Protein AF-A0A0B2VAT0-F1 (afdb_monomer)

Sequence (149 aa):
LAIFYLFIFQMTFFVALSLFHCRREVSNHHFVTLQKVSDKPKESACIEDCLRRRKFVSKLFTSNMTRVIVLFIYLFYICASLNSILRLQVGTDFKLFTPDDSYVSLEMHARQRLYPNYVGFCFAVVKTQNMQWGNTSKRRRLIALYNAL

pLDDT: mean 85.69, std 8.67, range [59.59, 97.5]

InterPro domains:
  IPR051697 Patched domain-containing protein [PTHR10796] (1-147)

Organism: Toxocara canis (NCBI:txid6265)

Radius of gyration: 34.92 Å; Cα contacts (8 Å, |Δi|>4): 30; chains: 1; bounding box: 55×46×101 Å

Foldseek 3Di:
DVVVVVVVCCVPVVVVVVVVVVVLVVQCADPPPRHRDPDDDPPPPVVVVVVVVVVVVVVQCPDPVNVVVVVVVVVVVVVVVVVVVVVDDPDDDVLVVDPPPDPVNVVVVVCCVPPVPDDDDDDDDDDCPPPDPPDPVVVVVVVVVVVVD

Solvent-accessible surface area (backbone atoms only — not comparable to full-atom values): 9152 Å² total; per-residue (Å²): 108,68,69,58,51,51,50,54,42,48,69,45,56,50,44,52,50,50,51,50,51,50,56,38,51,78,65,36,31,40,92,87,76,65,44,73,52,89,73,80,81,82,59,64,64,63,52,50,53,51,51,51,53,50,52,52,54,50,54,56,61,66,36,72,69,46,46,54,52,54,51,53,53,52,51,51,49,50,55,53,49,56,59,50,58,77,68,54,77,91,72,83,64,69,66,78,77,41,58,87,90,33,74,65,42,54,50,52,54,48,43,57,72,76,40,74,85,67,70,80,88,83,79,89,84,76,90,57,94,86,61,68,81,85,39,65,69,62,50,51,50,52,53,52,50,62,76,72,107

Secondary structure (DSSP, 8-state):
-HHHHHHHHIIIIIHHHHHHHHHHHHTTB-TTT-PBP-SPP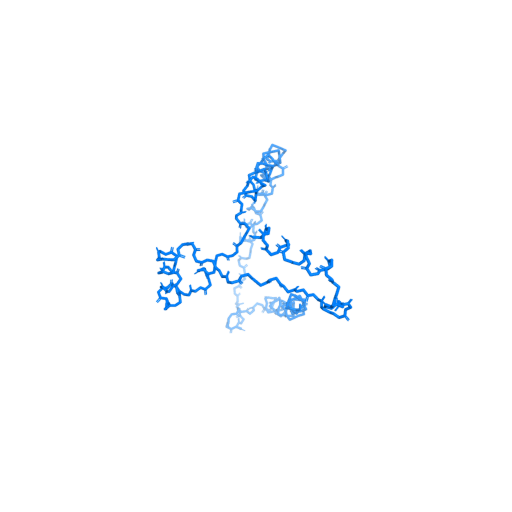-HHHHHHHHHHHHHHHHHHHHSHHHHHHHHHHHHHHHHHHHHHHTT---S--GGGGSPTT-HHHHHHHHHHHH-TT-PPPP------TT--TT-HHHHHHHHHHHHH-

Structure (mmCIF, N/CA/C/O backbone):
data_AF-A0A0B2VAT0-F1
#
_entry.id   AF-A0A0B2VAT0-F1
#
loop_
_atom_site.group_PDB
_atom_site.id
_atom_site.type_symbol
_atom_site.label_atom_id
_atom_site.label_alt_id
_atom_site.label_comp_id
_atom_site.label_asym_id
_atom_site.label_entity_id
_atom_site.label_seq_id
_atom_site.pdbx_PDB_ins_code
_atom_site.Cartn_x
_atom_site.Cartn_y
_atom_site.Cartn_z
_atom_site.occupancy
_atom_site.B_iso_or_equiv
_atom_site.auth_seq_id
_atom_site.auth_comp_id
_atom_site.auth_asym_id
_atom_site.auth_atom_id
_atom_site.pdbx_PDB_model_num
ATOM 1 N N . LEU A 1 1 ? 8.871 -14.393 2.980 1.00 91.69 1 LEU A N 1
ATOM 2 C CA . LEU A 1 1 ? 9.287 -15.623 2.267 1.00 91.69 1 LEU A CA 1
ATOM 3 C C . LEU A 1 1 ? 8.919 -15.590 0.776 1.00 91.69 1 LEU A C 1
ATOM 5 O O . LEU A 1 1 ? 9.819 -15.708 -0.040 1.00 91.69 1 LEU A O 1
ATOM 9 N N . ALA A 1 2 ? 7.657 -15.335 0.398 1.00 96.75 2 ALA A N 1
ATOM 10 C CA . ALA A 1 2 ? 7.246 -15.249 -1.016 1.00 96.75 2 ALA A CA 1
ATOM 11 C C . ALA A 1 2 ? 8.039 -14.215 -1.845 1.00 96.75 2 ALA A C 1
ATOM 13 O O . ALA A 1 2 ? 8.540 -14.546 -2.911 1.00 96.75 2 ALA A O 1
ATOM 14 N N . ILE A 1 3 ? 8.241 -12.998 -1.324 1.00 97.38 3 ILE A N 1
ATOM 15 C CA . ILE A 1 3 ? 9.029 -11.948 -2.005 1.00 97.38 3 ILE A CA 1
ATOM 16 C C . ILE A 1 3 ? 10.481 -12.395 -2.244 1.00 97.38 3 ILE A C 1
ATOM 18 O O . ILE A 1 3 ? 11.050 -12.134 -3.297 1.00 97.38 3 ILE A O 1
ATOM 22 N N . PHE A 1 4 ? 11.067 -13.118 -1.287 1.00 97.38 4 PHE A N 1
ATOM 23 C CA . PHE A 1 4 ? 12.427 -13.641 -1.404 1.00 97.38 4 PHE A CA 1
ATOM 24 C C . PHE A 1 4 ? 12.528 -14.725 -2.487 1.00 97.38 4 PHE A C 1
ATOM 26 O O . PHE A 1 4 ? 13.447 -14.696 -3.301 1.00 97.38 4 PHE A O 1
ATOM 33 N N . TYR A 1 5 ? 11.546 -15.629 -2.562 1.00 96.81 5 TYR A N 1
ATOM 34 C CA . TYR A 1 5 ? 11.473 -16.608 -3.649 1.00 96.81 5 TYR A CA 1
ATOM 35 C C . TYR A 1 5 ? 11.248 -15.955 -5.016 1.00 96.81 5 TYR A C 1
ATOM 37 O O . TYR A 1 5 ? 11.902 -16.353 -5.976 1.00 96.81 5 TYR A O 1
ATOM 45 N N . LEU A 1 6 ? 10.393 -14.929 -5.108 1.00 96.88 6 LEU A N 1
ATOM 46 C CA . LEU A 1 6 ? 10.201 -14.164 -6.344 1.00 96.88 6 LEU A CA 1
ATOM 47 C C . LEU A 1 6 ? 11.499 -13.494 -6.797 1.00 96.88 6 LEU A C 1
ATOM 49 O O . LEU A 1 6 ? 11.825 -13.545 -7.977 1.00 96.88 6 LEU A O 1
ATOM 53 N N . PHE A 1 7 ? 12.271 -12.933 -5.865 1.00 97.50 7 PHE A N 1
ATOM 54 C CA . PHE A 1 7 ? 13.569 -12.342 -6.171 1.00 97.50 7 PHE A CA 1
ATOM 55 C C . PHE A 1 7 ? 14.563 -13.380 -6.709 1.00 97.50 7 PHE A C 1
ATOM 57 O O . PHE A 1 7 ? 15.162 -13.166 -7.762 1.00 97.50 7 PHE A O 1
ATOM 64 N N . ILE A 1 8 ? 14.702 -14.530 -6.038 1.00 97.44 8 ILE A N 1
ATOM 65 C CA . ILE A 1 8 ? 15.588 -15.607 -6.507 1.00 97.44 8 ILE A CA 1
ATOM 66 C C . ILE A 1 8 ? 15.147 -16.102 -7.887 1.00 97.44 8 ILE A C 1
ATO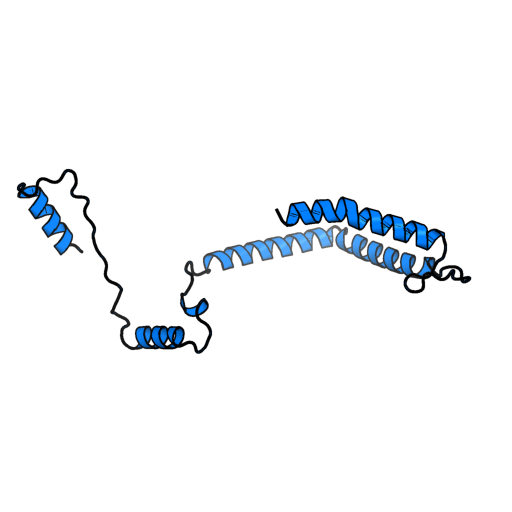M 68 O O . ILE A 1 8 ? 15.980 -16.241 -8.782 1.00 97.44 8 ILE A O 1
ATOM 72 N N . PHE A 1 9 ? 13.849 -16.329 -8.088 1.00 97.19 9 PHE A N 1
ATOM 73 C CA . PHE A 1 9 ? 13.294 -16.786 -9.361 1.00 97.19 9 PHE A CA 1
ATOM 74 C C . PHE A 1 9 ? 13.497 -15.759 -10.485 1.00 97.19 9 PHE A C 1
ATOM 76 O O . PHE A 1 9 ? 13.879 -16.122 -11.598 1.00 97.19 9 PHE A O 1
ATOM 83 N N . GLN A 1 10 ? 13.323 -14.468 -10.193 1.00 96.94 10 GLN A N 1
ATOM 84 C CA . GLN A 1 10 ? 13.566 -13.390 -11.147 1.00 96.94 10 GLN A CA 1
ATOM 85 C C . GLN A 1 10 ? 15.049 -13.293 -11.531 1.00 96.94 10 GLN A C 1
ATOM 87 O O . GLN A 1 10 ? 15.365 -13.159 -12.709 1.00 96.94 10 GLN A O 1
ATOM 92 N N . MET A 1 11 ? 15.969 -13.400 -10.571 1.00 95.75 11 MET A N 1
ATOM 93 C CA . MET A 1 11 ? 17.407 -13.281 -10.844 1.00 95.75 11 MET A CA 1
ATOM 94 C C . MET A 1 11 ? 18.007 -14.516 -11.525 1.00 95.75 11 MET A C 1
ATOM 96 O O . MET A 1 11 ? 19.023 -14.397 -12.203 1.00 95.75 11 MET A O 1
ATOM 100 N N . THR A 1 12 ? 17.402 -15.694 -11.359 1.00 97.00 12 THR A N 1
ATOM 101 C CA . THR A 1 12 ? 17.916 -16.952 -11.924 1.00 97.00 12 THR A CA 1
ATOM 102 C C . THR A 1 12 ? 17.136 -17.371 -13.167 1.00 97.00 12 THR A C 1
ATOM 104 O O . THR A 1 12 ? 17.629 -17.245 -14.286 1.00 97.00 12 THR A O 1
ATOM 107 N N . PHE A 1 13 ? 15.901 -17.838 -12.988 1.00 96.38 13 PHE A N 1
ATOM 108 C CA . PHE A 1 13 ? 15.079 -18.414 -14.047 1.00 96.38 13 PHE A CA 1
ATOM 109 C C . PHE A 1 13 ? 14.715 -17.390 -15.124 1.00 96.38 13 PHE A C 1
ATOM 111 O O . PHE A 1 13 ? 14.899 -17.653 -16.312 1.00 96.38 13 PHE A O 1
ATOM 118 N N . PHE A 1 14 ? 14.252 -16.199 -14.734 1.00 96.56 14 PHE A N 1
ATOM 119 C CA . PHE A 1 14 ? 13.851 -15.185 -15.712 1.00 96.56 14 PHE A CA 1
ATOM 120 C C . PHE A 1 14 ? 15.047 -14.612 -16.487 1.00 96.56 14 PHE A C 1
ATOM 122 O O . PHE A 1 14 ? 14.951 -14.388 -17.695 1.00 96.56 14 PHE A O 1
ATOM 129 N N . VAL A 1 15 ? 16.201 -14.442 -15.834 1.00 96.38 15 VAL A N 1
ATOM 130 C CA . VAL A 1 15 ? 17.448 -14.056 -16.516 1.00 96.38 15 VAL A CA 1
ATOM 131 C C . VAL A 1 15 ? 17.898 -15.147 -17.490 1.00 96.38 15 VAL A C 1
ATOM 133 O O . VAL A 1 15 ? 18.239 -14.833 -18.629 1.00 96.38 15 VAL A O 1
ATOM 136 N N . ALA A 1 16 ? 17.841 -16.422 -17.098 1.00 96.44 16 ALA A N 1
ATOM 137 C CA . ALA A 1 16 ? 18.183 -17.537 -17.980 1.00 96.44 16 ALA A CA 1
ATOM 138 C C . ALA A 1 16 ? 17.268 -17.601 -19.217 1.00 96.44 16 ALA A C 1
ATOM 140 O O . ALA A 1 16 ? 17.763 -17.733 -20.339 1.00 96.44 16 ALA A O 1
ATOM 141 N N . LEU A 1 17 ? 15.952 -17.434 -19.039 1.00 94.56 17 LEU A N 1
ATOM 142 C CA . LEU A 1 17 ? 15.008 -17.330 -20.155 1.00 94.56 17 LEU A CA 1
ATOM 143 C C . LEU A 1 17 ? 15.308 -16.117 -21.038 1.00 94.56 17 LEU A C 1
ATOM 145 O O . LEU A 1 17 ? 15.331 -16.247 -22.258 1.00 94.56 17 LEU A O 1
ATOM 149 N N . SER A 1 18 ? 15.594 -14.956 -20.448 1.00 92.44 18 SER A N 1
ATOM 150 C CA . SER A 1 18 ? 15.942 -13.744 -21.199 1.00 92.44 18 SER A CA 1
ATOM 151 C C . SER A 1 18 ? 17.197 -13.954 -22.052 1.00 92.44 18 SER A C 1
ATOM 153 O O . SER A 1 18 ? 17.193 -13.626 -23.235 1.00 92.44 18 SER A O 1
ATOM 155 N N . LEU A 1 19 ? 18.241 -14.592 -21.506 1.00 93.69 19 LEU A N 1
ATOM 156 C CA . LEU A 1 19 ? 19.444 -14.965 -22.259 1.00 93.69 19 LEU A CA 1
ATOM 157 C C . LEU A 1 19 ? 19.136 -15.954 -23.388 1.00 93.69 19 LEU A C 1
ATOM 159 O O . LEU A 1 19 ? 19.681 -15.830 -24.486 1.00 93.69 19 LEU A O 1
ATOM 163 N N . PHE A 1 20 ? 18.252 -16.922 -23.146 1.00 90.00 20 PHE A N 1
ATOM 164 C CA . PHE A 1 20 ? 17.795 -17.846 -24.179 1.00 90.00 20 PHE A CA 1
ATOM 165 C C . PHE A 1 20 ? 17.047 -17.114 -25.304 1.00 90.00 20 PHE A C 1
ATOM 167 O O . PHE A 1 20 ? 17.322 -17.350 -26.483 1.00 90.00 20 PHE A O 1
ATOM 174 N N . HIS A 1 21 ? 16.170 -16.166 -24.964 1.00 88.56 21 HIS A N 1
ATOM 175 C CA . HIS A 1 21 ? 15.495 -15.317 -25.943 1.00 88.56 21 HIS A CA 1
ATOM 176 C C . HIS A 1 21 ? 16.483 -14.448 -26.730 1.00 88.56 21 HIS A C 1
ATOM 178 O O . HIS A 1 21 ? 16.344 -14.398 -27.950 1.00 88.56 21 HIS A O 1
ATOM 184 N N . CYS A 1 22 ? 17.508 -13.8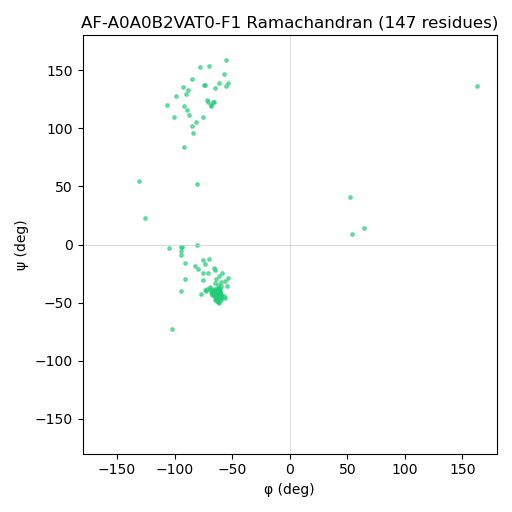70 -26.090 1.00 87.44 22 CYS A N 1
ATOM 185 C CA . CYS A 1 22 ? 18.571 -13.135 -26.784 1.00 87.44 22 CYS A CA 1
ATOM 186 C C . CYS A 1 22 ? 19.325 -14.032 -27.776 1.00 87.44 22 CYS A C 1
ATOM 188 O O . CYS A 1 22 ? 19.534 -13.657 -28.926 1.00 87.44 22 CYS A O 1
ATOM 190 N N . ARG A 1 23 ? 19.705 -15.256 -27.378 1.00 89.44 23 ARG A N 1
ATOM 191 C CA . ARG A 1 23 ? 20.373 -16.209 -28.287 1.00 89.44 23 ARG A CA 1
ATOM 192 C C . ARG A 1 23 ? 19.493 -16.578 -29.482 1.00 89.44 23 ARG A C 1
ATOM 194 O O . ARG A 1 23 ? 19.993 -16.703 -30.603 1.00 89.44 23 ARG A O 1
ATOM 201 N N . ARG A 1 24 ? 18.189 -16.748 -29.253 1.00 88.25 24 ARG A N 1
ATOM 202 C CA . ARG A 1 24 ? 17.198 -17.024 -30.302 1.00 88.25 24 ARG A CA 1
ATOM 203 C C . ARG A 1 24 ? 17.038 -15.837 -31.256 1.00 88.25 24 ARG A C 1
ATOM 205 O O . ARG A 1 24 ? 16.976 -16.054 -32.464 1.00 88.25 24 ARG A O 1
ATOM 212 N N . GLU A 1 25 ? 16.999 -14.619 -30.724 1.00 85.62 25 GLU A N 1
ATOM 213 C CA . GLU A 1 25 ? 16.901 -13.372 -31.489 1.00 85.62 25 GLU A CA 1
ATOM 214 C C . GLU A 1 25 ? 18.129 -13.154 -32.377 1.00 85.62 25 GLU A C 1
ATOM 216 O O . GLU A 1 25 ? 17.979 -12.969 -33.581 1.00 85.62 25 GLU A O 1
ATOM 221 N N . VAL A 1 26 ? 19.341 -13.332 -31.836 1.00 85.25 26 VAL A N 1
ATOM 222 C CA . VAL A 1 26 ? 20.596 -13.278 -32.613 1.00 85.25 26 VAL A CA 1
ATOM 223 C C . VAL A 1 26 ? 20.625 -14.329 -33.729 1.00 85.25 26 VAL A C 1
ATOM 225 O O . VAL A 1 26 ? 21.178 -14.097 -34.801 1.00 85.25 26 VAL A O 1
ATOM 228 N N . SER A 1 27 ? 19.998 -15.486 -33.507 1.00 84.00 27 SER A N 1
ATOM 229 C CA . SER A 1 27 ? 19.900 -16.555 -34.510 1.00 84.00 27 SER A CA 1
ATOM 230 C C . SER A 1 27 ? 18.788 -16.326 -35.554 1.00 84.00 27 SER A C 1
ATOM 232 O O . SER A 1 27 ? 18.622 -17.153 -36.451 1.00 84.00 27 SER A O 1
ATOM 234 N N . ASN A 1 28 ? 18.036 -15.224 -35.441 1.00 80.88 28 ASN A N 1
ATOM 235 C CA . ASN A 1 28 ? 16.902 -14.823 -36.278 1.00 80.88 28 ASN A CA 1
ATOM 236 C C . ASN A 1 28 ? 15.813 -15.905 -36.428 1.00 80.88 28 ASN A C 1
ATOM 238 O O . ASN A 1 28 ? 15.276 -16.139 -37.513 1.00 80.88 28 ASN A O 1
ATOM 242 N N . HIS A 1 29 ? 15.502 -16.602 -35.331 1.00 83.00 29 HIS A N 1
ATOM 243 C CA . HIS A 1 29 ? 14.368 -17.528 -35.279 1.00 83.00 29 HIS A CA 1
ATOM 244 C C . HIS A 1 29 ? 13.120 -16.818 -34.754 1.00 83.00 29 HIS A C 1
ATOM 246 O O . HIS A 1 29 ? 13.172 -16.117 -33.740 1.00 83.00 29 HIS A O 1
ATOM 252 N N . HIS A 1 30 ? 11.979 -17.048 -35.398 1.00 80.69 30 HIS A N 1
ATOM 253 C CA . HIS A 1 30 ? 10.688 -16.509 -34.985 1.00 80.69 30 HIS A CA 1
ATOM 254 C C . HIS A 1 30 ? 10.336 -16.908 -33.538 1.00 80.69 30 HIS A C 1
ATOM 256 O O . HIS A 1 30 ? 10.687 -17.996 -33.080 1.00 80.69 30 HIS A O 1
ATOM 262 N N . PHE A 1 31 ? 9.639 -16.030 -32.805 1.00 76.69 31 PHE A N 1
ATOM 263 C CA . PHE A 1 31 ? 9.360 -16.212 -31.370 1.00 76.69 31 PHE A CA 1
ATOM 264 C C . PHE A 1 31 ? 8.475 -17.421 -31.065 1.00 76.69 31 PHE A C 1
ATOM 266 O O . PHE A 1 31 ? 8.788 -18.172 -30.147 1.00 76.69 31 PHE A O 1
ATOM 273 N N . VAL A 1 32 ? 7.412 -17.629 -31.845 1.00 77.19 32 VAL A N 1
ATOM 274 C CA . VAL A 1 32 ? 6.441 -18.710 -31.597 1.00 77.19 32 VAL A CA 1
ATOM 275 C C . VAL A 1 32 ? 6.764 -19.968 -32.400 1.00 77.19 32 VAL A C 1
ATOM 277 O O . VAL A 1 32 ? 6.633 -21.075 -31.895 1.00 77.19 32 VAL A O 1
ATOM 280 N N . THR A 1 33 ? 7.191 -19.813 -33.656 1.00 79.06 33 THR A N 1
ATOM 281 C CA . THR A 1 33 ? 7.322 -20.943 -34.595 1.00 79.06 33 THR A CA 1
ATOM 282 C C . THR A 1 33 ? 8.727 -21.533 -34.645 1.00 79.06 33 THR A C 1
ATOM 284 O O . THR A 1 33 ? 8.926 -22.528 -35.331 1.00 79.06 33 THR A O 1
ATOM 287 N N . LEU A 1 34 ? 9.705 -20.928 -33.951 1.00 71.69 34 LEU A N 1
ATOM 288 C CA . LEU A 1 34 ? 11.118 -21.347 -33.913 1.00 71.69 34 LEU A CA 1
ATOM 289 C C . LEU A 1 34 ? 11.784 -21.493 -35.295 1.00 71.69 34 LEU A C 1
ATOM 291 O O . LEU A 1 34 ? 12.916 -21.953 -35.397 1.00 71.69 34 LEU A O 1
ATOM 295 N N . GLN A 1 35 ? 11.109 -21.066 -36.359 1.00 81.31 35 GLN A N 1
ATOM 296 C CA . GLN A 1 35 ? 11.582 -21.151 -37.728 1.00 81.31 35 GLN A CA 1
ATOM 297 C C . GLN A 1 35 ? 12.467 -19.949 -38.037 1.00 81.31 35 GLN A C 1
ATOM 299 O O . GLN A 1 35 ? 12.200 -18.834 -37.581 1.00 81.31 35 GLN A O 1
ATOM 304 N N . LYS A 1 36 ? 13.534 -20.170 -38.806 1.00 80.69 36 LYS A N 1
ATOM 305 C CA . LYS A 1 36 ? 14.445 -19.098 -39.201 1.00 80.69 36 LYS A CA 1
ATOM 306 C C . LYS A 1 36 ? 13.723 -18.148 -40.153 1.00 80.69 36 LYS A C 1
ATOM 308 O O . LYS A 1 36 ? 13.249 -18.570 -41.206 1.00 80.69 36 LYS A O 1
ATOM 313 N N . VAL A 1 37 ? 13.626 -16.883 -39.764 1.00 76.50 37 VAL A N 1
ATOM 314 C CA . VAL A 1 37 ? 12.997 -15.833 -40.565 1.00 76.50 37 VAL A CA 1
ATOM 315 C C . VAL A 1 37 ? 14.074 -15.207 -41.443 1.00 76.50 37 VAL A C 1
ATOM 317 O O . VAL A 1 37 ? 15.160 -14.877 -40.970 1.00 76.50 37 VAL A O 1
ATOM 320 N N . SER A 1 38 ? 13.799 -15.096 -42.744 1.00 66.44 38 SER A N 1
ATOM 321 C CA . SER A 1 38 ? 14.739 -14.507 -43.708 1.00 66.44 38 SER A CA 1
ATOM 322 C C . SER A 1 38 ? 14.689 -12.974 -43.724 1.00 66.44 38 SER A C 1
ATOM 324 O O . SER A 1 38 ? 15.629 -12.339 -44.204 1.00 66.44 38 SER A O 1
ATOM 326 N N . ASP A 1 39 ? 13.617 -12.378 -43.203 1.00 71.19 39 ASP A N 1
ATOM 327 C CA . ASP A 1 39 ? 13.445 -10.930 -43.156 1.00 71.19 39 ASP A CA 1
ATOM 328 C C . ASP A 1 39 ? 14.347 -10.297 -42.091 1.00 71.19 39 ASP A C 1
ATOM 330 O O . ASP A 1 39 ? 14.486 -10.795 -40.970 1.00 71.19 39 ASP A O 1
ATOM 334 N N . LYS A 1 40 ? 14.974 -9.171 -42.449 1.00 64.69 40 LYS A N 1
ATOM 335 C CA . LYS A 1 40 ? 15.746 -8.358 -41.503 1.00 64.69 40 LYS A CA 1
ATOM 336 C C . LYS A 1 40 ? 14.779 -7.591 -40.587 1.00 64.69 40 LYS A C 1
ATOM 338 O O . LYS A 1 40 ? 13.793 -7.040 -41.086 1.00 64.69 40 LYS A O 1
ATOM 343 N N . PRO A 1 41 ? 15.043 -7.520 -39.273 1.00 62.53 41 PRO A N 1
ATOM 344 C CA . PRO A 1 41 ? 14.123 -6.908 -38.322 1.00 62.53 41 PRO A CA 1
ATOM 345 C C . PRO A 1 41 ? 13.959 -5.399 -38.576 1.00 62.53 41 PRO A C 1
ATOM 347 O O . PRO A 1 41 ? 14.932 -4.666 -38.746 1.00 62.53 41 PRO A O 1
ATOM 350 N N . LYS A 1 42 ? 12.708 -4.914 -38.563 1.00 63.09 42 LYS A N 1
ATOM 351 C CA . LYS A 1 42 ? 12.347 -3.479 -38.577 1.00 63.09 42 LYS A CA 1
ATOM 352 C C . LYS A 1 42 ? 12.464 -2.876 -37.167 1.00 63.09 42 LYS A C 1
ATOM 354 O O . LYS A 1 42 ? 11.514 -2.312 -36.634 1.00 63.09 42 LYS A O 1
ATOM 359 N N . GLU A 1 43 ? 13.614 -3.067 -36.533 1.00 61.19 43 GLU A N 1
ATOM 360 C CA . GLU A 1 43 ? 13.823 -2.822 -35.099 1.00 61.19 43 GLU A CA 1
ATOM 361 C C . GLU A 1 43 ? 13.936 -1.327 -34.746 1.00 61.19 43 GLU A C 1
ATOM 363 O O . GLU A 1 43 ? 13.525 -0.885 -33.674 1.00 61.19 43 GLU A O 1
ATOM 368 N N . SER A 1 44 ? 14.443 -0.514 -35.675 1.00 59.59 44 SER A N 1
ATOM 369 C CA . SER A 1 44 ? 14.818 0.879 -35.409 1.00 59.59 44 SER A CA 1
ATOM 370 C C . SER A 1 44 ? 13.632 1.813 -35.155 1.00 59.59 44 SER A C 1
ATOM 372 O O . SER A 1 44 ? 13.712 2.659 -34.268 1.00 59.59 44 SER A O 1
ATOM 374 N N . ALA A 1 45 ? 12.513 1.642 -35.866 1.00 64.56 45 ALA A N 1
ATOM 375 C CA . ALA A 1 45 ? 11.382 2.571 -35.776 1.00 64.56 45 ALA A CA 1
ATOM 376 C C . ALA A 1 45 ? 10.688 2.535 -34.399 1.00 64.56 45 ALA A C 1
ATOM 378 O O . ALA A 1 45 ? 10.402 3.575 -33.809 1.00 64.56 45 ALA A O 1
ATOM 379 N N . CYS A 1 46 ? 10.466 1.340 -33.843 1.00 70.38 46 CYS A N 1
ATOM 380 C CA . CYS A 1 46 ? 9.758 1.191 -32.568 1.00 70.38 46 CYS A CA 1
ATOM 381 C C . CYS A 1 46 ? 10.605 1.657 -31.370 1.00 70.38 46 CYS A C 1
ATOM 383 O O . CYS A 1 46 ? 10.097 2.294 -30.440 1.00 70.38 46 CYS A O 1
ATOM 385 N N . ILE A 1 47 ? 11.913 1.381 -31.405 1.00 76.88 47 ILE A N 1
ATOM 386 C CA . ILE A 1 47 ? 12.850 1.809 -30.361 1.00 76.88 47 ILE A CA 1
ATOM 387 C C . ILE A 1 47 ? 12.985 3.335 -30.363 1.00 76.88 47 ILE A C 1
ATOM 389 O O . ILE A 1 47 ? 12.997 3.958 -29.297 1.00 76.88 47 ILE A O 1
ATOM 393 N N . GLU A 1 48 ? 13.040 3.955 -31.543 1.00 78.25 48 GLU A N 1
ATOM 394 C CA . GLU A 1 48 ? 13.173 5.404 -31.668 1.00 78.25 48 GLU A CA 1
ATOM 395 C C . GLU A 1 48 ? 11.936 6.150 -31.141 1.00 78.25 48 GLU A C 1
ATOM 397 O O . GLU A 1 48 ? 12.077 7.120 -30.388 1.00 78.25 48 GLU A O 1
ATOM 402 N N . ASP A 1 49 ? 10.731 5.647 -31.423 1.00 81.56 49 ASP A N 1
ATOM 403 C CA . ASP A 1 49 ? 9.480 6.196 -30.885 1.00 81.56 49 ASP A CA 1
ATOM 404 C C . ASP A 1 49 ? 9.395 6.071 -29.357 1.00 81.56 49 ASP A C 1
ATOM 406 O O . ASP A 1 49 ? 9.018 7.024 -28.657 1.00 81.56 49 ASP A O 1
ATOM 410 N N . CYS A 1 50 ? 9.812 4.928 -28.806 1.00 80.06 50 CYS A N 1
ATOM 411 C CA . CYS A 1 50 ? 9.884 4.722 -27.359 1.00 80.06 50 CYS A CA 1
ATOM 412 C C . CYS A 1 50 ? 10.888 5.676 -26.692 1.00 80.06 50 CYS A C 1
ATOM 414 O O . CYS A 1 50 ? 10.581 6.304 -25.671 1.00 80.06 50 CYS A O 1
ATOM 416 N N . LEU A 1 51 ? 12.078 5.840 -27.279 1.00 84.62 51 LEU A N 1
ATOM 417 C CA . LEU A 1 51 ? 13.107 6.754 -26.777 1.00 84.62 51 LEU A CA 1
ATOM 418 C C . LEU A 1 51 ? 12.657 8.215 -26.848 1.00 84.62 51 LEU A C 1
ATOM 420 O O . LEU A 1 51 ? 12.895 8.978 -25.905 1.00 84.62 51 LEU A O 1
ATOM 424 N N . ARG A 1 52 ? 11.981 8.611 -27.931 1.00 85.94 52 ARG A N 1
ATOM 425 C CA . ARG A 1 52 ? 11.447 9.965 -28.115 1.00 85.94 52 ARG A CA 1
ATOM 426 C C . ARG A 1 52 ? 10.397 10.294 -27.058 1.00 85.94 52 ARG A C 1
ATOM 428 O O . ARG A 1 52 ? 10.503 11.333 -26.401 1.00 85.94 52 ARG A O 1
ATOM 435 N N . ARG A 1 53 ? 9.447 9.384 -26.819 1.00 85.50 53 ARG A N 1
ATOM 436 C CA . ARG A 1 53 ? 8.433 9.534 -25.764 1.00 85.50 53 ARG A CA 1
ATOM 437 C C . ARG A 1 53 ? 9.077 9.657 -24.383 1.00 85.50 53 ARG A C 1
ATOM 439 O O . ARG A 1 53 ? 8.727 10.556 -23.620 1.00 85.50 53 ARG A O 1
ATOM 446 N N . ARG A 1 54 ? 10.066 8.810 -24.078 1.00 89.06 54 ARG A N 1
ATOM 447 C CA . ARG A 1 54 ? 10.788 8.841 -22.797 1.00 89.06 54 ARG A CA 1
ATOM 448 C C . ARG A 1 54 ? 11.514 10.167 -22.572 1.00 89.06 54 ARG A C 1
ATOM 450 O O . ARG A 1 54 ? 11.408 10.744 -21.492 1.00 89.06 54 ARG A O 1
ATOM 457 N N . LYS A 1 55 ? 12.222 10.672 -23.587 1.00 89.50 55 LYS A N 1
ATOM 458 C CA . LYS A 1 55 ? 12.926 11.964 -23.523 1.00 89.50 55 LYS A CA 1
ATOM 459 C C . LYS A 1 55 ? 11.960 13.124 -23.293 1.00 89.50 55 LYS A C 1
ATOM 461 O O . LYS A 1 55 ? 12.253 13.994 -22.476 1.00 89.50 55 LYS A O 1
ATOM 466 N N . PHE A 1 56 ? 10.808 13.118 -23.964 1.00 87.56 56 PHE A N 1
ATOM 467 C CA . PHE A 1 56 ? 9.780 14.139 -23.774 1.00 87.56 56 PHE A CA 1
ATOM 468 C C . PHE A 1 56 ? 9.251 14.156 -22.332 1.00 87.56 56 PHE A C 1
ATOM 470 O O . PHE A 1 56 ? 9.285 15.198 -21.677 1.00 87.56 56 PHE A O 1
ATOM 477 N N . VAL A 1 57 ? 8.860 12.991 -21.803 1.00 86.06 57 VAL A N 1
ATOM 478 C CA . VAL A 1 57 ? 8.377 12.855 -20.417 1.00 86.06 57 VAL A CA 1
ATOM 479 C C . VAL A 1 57 ? 9.452 13.268 -19.410 1.00 86.06 57 VAL A C 1
ATOM 481 O O . VAL A 1 57 ? 9.172 14.015 -18.473 1.00 86.06 57 VAL A O 1
ATOM 484 N N . SER A 1 58 ? 10.702 12.853 -19.627 1.00 86.56 58 SER A N 1
ATOM 485 C CA . SER A 1 58 ? 11.821 13.234 -18.761 1.00 86.56 58 SER A CA 1
ATOM 486 C C . SER A 1 58 ? 12.041 14.746 -18.748 1.00 86.56 58 SER A C 1
ATOM 488 O O . SER A 1 58 ? 12.273 15.323 -17.686 1.00 86.56 58 SER A O 1
ATOM 490 N N . LYS A 1 59 ? 11.964 15.405 -19.910 1.00 88.69 59 LYS A N 1
ATOM 491 C CA . LYS A 1 59 ? 12.154 16.856 -20.021 1.00 88.69 59 LYS A CA 1
ATOM 492 C C . LYS A 1 59 ? 11.044 17.623 -19.301 1.00 88.69 59 LYS A C 1
ATOM 494 O O . LYS A 1 59 ? 11.336 18.606 -18.625 1.00 88.69 59 LYS A O 1
ATOM 499 N N . LEU A 1 60 ? 9.807 17.134 -19.389 1.00 83.31 60 LEU A N 1
ATOM 500 C CA . LEU A 1 60 ? 8.654 17.705 -18.697 1.00 83.31 60 LEU A CA 1
ATOM 501 C C . LEU A 1 60 ? 8.820 17.651 -17.169 1.00 83.31 60 LEU A C 1
ATOM 503 O O . LEU A 1 60 ? 8.704 18.676 -16.507 1.00 83.31 60 LEU A O 1
ATOM 507 N N . PHE A 1 61 ? 9.180 16.490 -16.612 1.00 83.19 61 PHE A N 1
ATOM 508 C CA . PHE A 1 61 ? 9.369 16.329 -15.162 1.00 83.19 61 PHE A CA 1
ATOM 509 C C . PHE A 1 61 ? 10.619 17.032 -14.609 1.00 83.19 61 PHE A C 1
ATOM 511 O O . PHE A 1 61 ? 10.671 17.372 -13.429 1.00 83.19 61 PHE A O 1
ATOM 518 N N . THR A 1 62 ? 11.635 17.264 -15.442 1.00 85.44 62 THR A N 1
ATOM 519 C CA . THR A 1 62 ? 12.905 17.859 -14.994 1.00 85.44 62 THR A CA 1
ATOM 520 C C . THR A 1 62 ? 12.824 19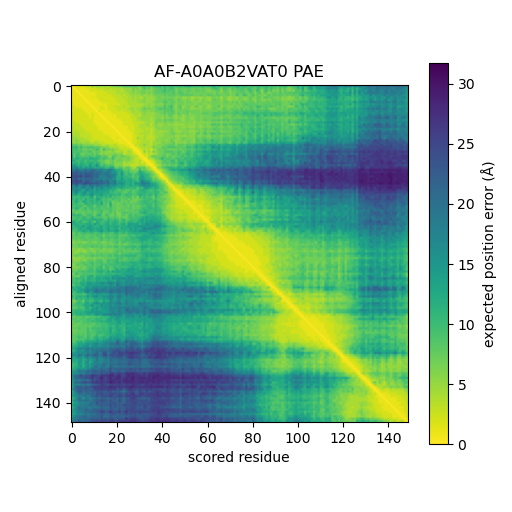.377 -14.837 1.00 85.44 62 THR A C 1
ATOM 522 O O . THR A 1 62 ? 13.636 19.936 -14.101 1.00 85.44 62 THR A O 1
ATOM 525 N N . SER A 1 63 ? 11.866 20.047 -15.486 1.00 89.12 63 SER A N 1
ATOM 526 C CA . SER A 1 63 ? 11.765 21.508 -15.446 1.00 89.12 63 SER A CA 1
ATOM 527 C C . SER A 1 63 ? 11.543 22.034 -14.017 1.00 89.12 63 SER A C 1
ATOM 529 O O . SER A 1 63 ? 10.783 21.456 -13.236 1.00 89.12 63 SER A O 1
ATOM 531 N N . ASN A 1 64 ? 12.205 23.141 -13.657 1.00 86.94 64 ASN A N 1
ATOM 532 C CA . ASN A 1 64 ? 12.166 23.677 -12.289 1.00 86.94 64 ASN A CA 1
ATOM 533 C C . ASN A 1 64 ? 10.740 24.036 -11.835 1.00 86.94 64 ASN A C 1
ATOM 535 O O . ASN A 1 64 ? 10.387 23.792 -10.685 1.00 86.94 64 ASN A O 1
ATOM 539 N N . MET A 1 65 ? 9.901 24.538 -12.747 1.00 87.25 65 MET A N 1
ATOM 540 C CA . MET A 1 65 ? 8.501 24.869 -12.454 1.00 87.25 65 MET A CA 1
ATOM 541 C C . MET A 1 65 ? 7.673 23.620 -12.139 1.00 87.25 65 MET A C 1
ATOM 543 O O . MET A 1 65 ? 6.922 23.602 -11.166 1.00 87.25 65 MET A O 1
ATOM 547 N N . THR A 1 66 ? 7.863 22.536 -12.898 1.00 89.69 66 THR A N 1
ATOM 548 C CA . THR A 1 66 ? 7.181 21.261 -12.639 1.00 89.69 66 THR A CA 1
ATOM 549 C C . THR A 1 66 ? 7.588 20.666 -11.293 1.00 89.69 66 THR A C 1
ATOM 551 O O . THR A 1 66 ? 6.726 20.162 -10.580 1.00 89.69 66 THR A O 1
ATOM 554 N N . ARG A 1 67 ? 8.861 20.776 -10.888 1.00 89.50 67 ARG A N 1
ATOM 555 C CA . ARG A 1 67 ? 9.319 20.301 -9.566 1.00 89.50 67 ARG A CA 1
ATOM 556 C C . ARG A 1 67 ? 8.590 20.994 -8.417 1.00 89.50 67 ARG A C 1
ATOM 558 O O . ARG A 1 67 ? 8.151 20.326 -7.485 1.00 89.50 67 ARG A O 1
ATOM 565 N N . VAL A 1 68 ? 8.439 22.315 -8.503 1.00 94.00 68 VAL A N 1
ATOM 566 C CA . VAL A 1 68 ? 7.738 23.109 -7.485 1.00 94.00 68 VAL A CA 1
ATOM 567 C C . VAL A 1 68 ? 6.256 22.728 -7.428 1.00 94.00 68 VAL A C 1
ATOM 569 O O . VAL A 1 68 ? 5.737 22.466 -6.347 1.00 94.00 68 VAL A O 1
ATOM 572 N N . ILE A 1 69 ? 5.591 22.603 -8.581 1.00 94.25 69 ILE A N 1
ATOM 573 C CA . ILE A 1 69 ? 4.179 22.189 -8.662 1.00 94.25 69 ILE A CA 1
ATOM 574 C C . ILE A 1 69 ? 3.969 20.801 -8.045 1.00 94.25 69 ILE A C 1
ATOM 576 O O . ILE A 1 69 ? 3.070 20.611 -7.230 1.00 94.25 69 ILE A O 1
ATOM 580 N N . VAL A 1 70 ? 4.814 19.834 -8.405 1.00 94.38 70 VAL A N 1
ATOM 581 C CA . VAL A 1 70 ? 4.729 18.462 -7.888 1.00 94.38 70 VAL A CA 1
ATOM 582 C C . VAL A 1 70 ? 4.899 18.442 -6.367 1.00 94.38 70 VAL A C 1
ATOM 584 O O . VAL A 1 70 ? 4.141 17.760 -5.681 1.00 94.38 70 VAL A O 1
ATOM 587 N N . LEU A 1 71 ? 5.830 19.232 -5.826 1.00 94.44 71 LEU A N 1
ATOM 588 C CA . LEU A 1 71 ? 6.030 19.354 -4.382 1.00 94.44 71 LEU A CA 1
ATOM 589 C C . LEU A 1 71 ? 4.771 19.876 -3.678 1.00 94.44 71 LEU A C 1
ATOM 591 O O . LEU A 1 71 ? 4.354 19.297 -2.675 1.00 94.44 71 LEU A O 1
ATOM 595 N N . PHE A 1 72 ? 4.129 20.915 -4.216 1.00 96.81 72 PHE A N 1
ATOM 596 C CA . PHE A 1 72 ? 2.879 21.431 -3.653 1.00 96.81 72 PHE A CA 1
ATOM 597 C C . PHE A 1 72 ? 1.747 20.397 -3.683 1.00 96.81 72 PHE A C 1
ATOM 599 O O . PHE A 1 72 ? 1.028 20.265 -2.694 1.00 96.81 72 PHE A O 1
ATOM 606 N N . ILE A 1 73 ? 1.618 19.625 -4.768 1.00 97.12 73 ILE A N 1
ATOM 607 C CA . ILE A 1 73 ? 0.619 18.549 -4.873 1.00 97.12 73 ILE A CA 1
ATOM 608 C C . ILE A 1 73 ? 0.865 17.475 -3.805 1.00 97.12 73 ILE A C 1
ATOM 610 O O . ILE A 1 73 ? -0.078 17.052 -3.137 1.00 97.12 73 ILE A O 1
ATOM 614 N N . TYR A 1 74 ? 2.120 17.064 -3.592 1.00 96.75 74 TYR A N 1
ATOM 615 C CA . TYR A 1 74 ? 2.456 16.085 -2.554 1.00 96.75 74 TYR A CA 1
ATOM 616 C C . TYR A 1 74 ? 2.229 16.619 -1.136 1.00 96.75 74 TYR A C 1
ATOM 618 O O . TYR A 1 74 ? 1.706 15.887 -0.298 1.00 96.75 74 TYR A O 1
ATOM 626 N N . LEU A 1 75 ? 2.562 17.884 -0.857 1.00 97.31 75 LEU A N 1
ATOM 627 C CA . LEU A 1 75 ? 2.270 18.500 0.441 1.00 97.31 75 LEU A CA 1
ATOM 628 C C . LEU A 1 75 ? 0.765 18.558 0.704 1.00 97.31 75 LEU A C 1
ATOM 630 O O . LEU A 1 75 ? 0.312 18.164 1.778 1.00 97.31 75 LEU A O 1
ATOM 634 N N . PHE A 1 76 ? -0.016 18.990 -0.288 1.00 97.50 76 PHE A N 1
ATOM 635 C CA . PHE A 1 76 ? -1.471 19.005 -0.191 1.00 97.50 76 PHE A CA 1
ATOM 636 C C . PHE A 1 76 ? -2.035 17.599 0.054 1.00 97.50 76 PHE A C 1
ATOM 638 O O . PHE A 1 76 ? -2.873 17.418 0.938 1.00 97.50 76 PHE A O 1
ATOM 645 N N . TYR A 1 77 ? -1.527 16.592 -0.663 1.00 97.31 77 TYR A N 1
ATOM 646 C CA . TYR A 1 77 ? -1.906 15.192 -0.477 1.00 97.31 77 TYR A CA 1
ATOM 647 C C . TYR A 1 77 ? -1.611 14.691 0.943 1.00 97.31 77 TYR A C 1
ATOM 649 O O . TYR A 1 77 ? -2.480 14.088 1.573 1.00 97.31 77 TYR A O 1
ATOM 657 N N . ILE A 1 78 ? -0.420 14.979 1.482 1.00 96.56 78 ILE A N 1
ATOM 658 C CA . ILE A 1 78 ? -0.051 14.581 2.847 1.00 96.56 78 ILE A CA 1
ATOM 659 C C . ILE A 1 78 ? -0.987 15.247 3.859 1.00 96.56 78 ILE A C 1
ATOM 661 O O . ILE A 1 78 ? -1.565 14.547 4.689 1.00 96.56 78 ILE A O 1
ATOM 665 N N . CYS A 1 79 ? -1.217 16.559 3.753 1.00 96.19 79 CYS A N 1
ATOM 666 C CA . CYS A 1 79 ? -2.136 17.287 4.631 1.00 96.19 79 CYS A CA 1
ATOM 667 C C . CYS A 1 79 ? -3.561 16.707 4.590 1.00 96.19 79 CYS A C 1
ATOM 669 O O . CYS A 1 79 ? -4.177 16.493 5.637 1.00 96.19 79 CYS A O 1
ATOM 671 N N . ALA A 1 80 ? -4.074 16.400 3.395 1.00 96.00 80 ALA A N 1
ATOM 672 C CA . ALA A 1 80 ? -5.384 15.779 3.220 1.00 96.00 80 ALA A CA 1
ATOM 673 C C . ALA A 1 80 ? -5.444 14.367 3.830 1.00 96.00 80 ALA A C 1
ATOM 675 O O . ALA A 1 80 ? -6.423 14.022 4.497 1.00 96.00 80 ALA A O 1
ATOM 676 N N . SER A 1 81 ? -4.390 13.564 3.653 1.00 95.69 81 SER A N 1
ATOM 677 C CA . SER A 1 81 ? -4.308 12.209 4.210 1.00 95.69 81 SER A CA 1
ATOM 678 C C . SER A 1 81 ? -4.262 12.215 5.741 1.00 95.69 81 SER A C 1
ATOM 680 O O . SER A 1 81 ? -5.010 11.472 6.369 1.00 95.69 81 SER A O 1
ATOM 682 N N . LEU A 1 82 ? -3.483 13.114 6.354 1.00 95.62 82 LEU A N 1
ATOM 683 C CA . LEU A 1 82 ? -3.406 13.262 7.810 1.00 95.62 82 LEU A CA 1
ATOM 684 C C . LEU A 1 82 ? -4.758 13.671 8.399 1.00 95.62 82 LEU A C 1
ATOM 686 O O . LEU A 1 82 ? -5.213 13.078 9.375 1.00 95.62 82 LEU A O 1
ATOM 690 N N . ASN A 1 83 ? -5.442 14.624 7.761 1.00 94.75 83 ASN A N 1
ATOM 691 C CA . ASN A 1 83 ? -6.793 15.021 8.157 1.00 94.75 83 ASN A CA 1
ATOM 692 C C . ASN A 1 83 ? -7.798 13.858 8.033 1.00 94.75 83 ASN A C 1
ATOM 694 O O . ASN A 1 83 ? -8.700 13.722 8.856 1.00 94.75 83 ASN A O 1
ATOM 698 N N . SER A 1 84 ? -7.630 12.994 7.028 1.00 91.31 84 SER A N 1
ATOM 699 C CA . SER A 1 84 ? -8.497 11.828 6.811 1.00 91.31 84 SER A CA 1
ATOM 700 C C . SER A 1 84 ? -8.248 10.716 7.834 1.00 91.31 84 SER A C 1
ATOM 702 O O . SER A 1 84 ? -9.203 10.120 8.325 1.00 91.31 84 SER A O 1
ATOM 704 N N . ILE A 1 85 ? -6.988 10.474 8.214 1.00 92.62 85 ILE A N 1
ATOM 705 C CA . ILE A 1 85 ? -6.616 9.472 9.228 1.00 92.62 85 ILE A CA 1
ATOM 706 C C . ILE A 1 85 ? -7.230 9.815 10.592 1.00 92.62 85 ILE A C 1
ATOM 708 O O . ILE A 1 85 ? -7.716 8.922 11.278 1.00 92.62 85 ILE A O 1
ATOM 712 N N . LEU A 1 86 ? -7.291 11.099 10.965 1.00 88.44 86 LEU A N 1
ATOM 713 C CA . LEU A 1 86 ? -7.907 11.535 12.229 1.00 88.44 86 LEU A CA 1
ATOM 714 C C . LEU A 1 86 ? -9.423 11.284 12.296 1.00 88.44 86 LEU A C 1
ATOM 716 O O . LEU A 1 86 ? -9.992 11.255 13.384 1.00 88.44 86 LEU A O 1
ATOM 720 N N . ARG A 1 87 ? -10.084 11.107 11.146 1.00 87.56 87 ARG A N 1
ATOM 721 C CA . ARG A 1 87 ? -11.521 10.800 11.052 1.00 87.56 87 ARG A CA 1
ATOM 722 C C . ARG A 1 87 ? -11.802 9.304 10.942 1.00 87.56 87 ARG A C 1
ATOM 724 O O . ARG A 1 87 ? -12.966 8.914 10.859 1.00 87.56 87 ARG A O 1
ATOM 731 N N . LEU A 1 88 ? -10.763 8.473 10.904 1.00 87.12 88 LEU A N 1
ATOM 732 C CA . LEU A 1 88 ? -10.919 7.037 10.772 1.00 87.12 88 LEU A CA 1
ATOM 733 C C . LEU A 1 88 ? -11.492 6.466 12.072 1.00 87.12 88 LEU A C 1
ATOM 735 O O . LEU A 1 88 ? -10.918 6.629 13.148 1.00 87.12 88 LEU A O 1
ATOM 739 N N . GLN A 1 89 ? -12.631 5.788 11.971 1.00 81.75 89 GLN A N 1
ATOM 740 C CA . GLN A 1 89 ? -13.215 5.091 13.109 1.00 81.75 89 GLN A CA 1
ATOM 741 C C . GLN A 1 89 ? -12.313 3.911 13.484 1.00 81.75 89 GLN A C 1
ATOM 743 O O . GLN A 1 89 ? -12.057 3.021 12.673 1.00 81.75 89 GLN A O 1
ATOM 748 N N . VAL A 1 90 ? -11.801 3.924 14.716 1.00 80.12 90 VAL A N 1
ATOM 749 C CA . VAL A 1 90 ? -10.956 2.847 15.236 1.00 80.12 90 VAL A CA 1
ATOM 750 C C . VAL A 1 90 ? -11.865 1.748 15.777 1.00 80.12 90 VAL A C 1
ATOM 752 O O . VAL A 1 90 ? -12.353 1.821 16.900 1.00 80.12 90 VAL A O 1
ATOM 755 N N . GLY A 1 91 ? -12.121 0.743 14.945 1.00 80.12 91 GLY A N 1
ATOM 756 C CA . GLY A 1 91 ? -12.912 -0.433 15.293 1.00 80.12 91 GLY A CA 1
ATOM 757 C C . GLY A 1 91 ? -13.372 -1.164 14.038 1.00 80.12 91 GLY A C 1
ATOM 758 O O . GLY A 1 91 ? -13.798 -0.537 13.073 1.00 80.12 91 GLY A O 1
ATOM 759 N N . THR A 1 92 ? -13.274 -2.491 14.025 1.00 81.44 92 THR A N 1
ATOM 760 C CA . THR A 1 92 ? -13.865 -3.297 12.954 1.00 81.44 92 THR A CA 1
ATOM 761 C C . THR A 1 92 ? -15.307 -3.601 13.323 1.00 81.44 92 THR A C 1
ATOM 763 O O . THR A 1 92 ? -15.543 -4.338 14.282 1.00 81.44 92 THR A 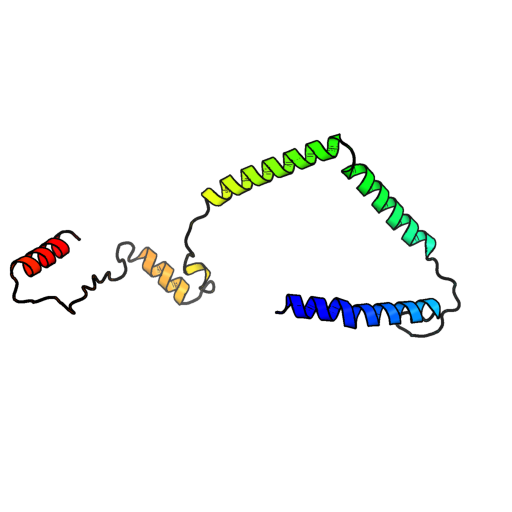O 1
ATOM 766 N N . ASP A 1 93 ? -16.267 -3.034 12.590 1.00 84.12 93 ASP A N 1
ATOM 767 C CA . ASP A 1 93 ? -17.668 -3.423 12.753 1.00 84.12 93 ASP A CA 1
ATOM 768 C C . ASP A 1 93 ? -17.817 -4.884 12.305 1.00 84.12 93 ASP A C 1
ATOM 770 O O . ASP A 1 93 ? -17.459 -5.261 11.187 1.00 84.12 93 ASP A O 1
ATOM 774 N N . PHE A 1 94 ? -18.305 -5.720 13.221 1.00 80.56 94 PHE A N 1
ATOM 775 C CA . PHE A 1 94 ? -18.428 -7.162 13.033 1.00 80.56 94 PHE A CA 1
ATOM 776 C C . PHE A 1 94 ? -19.307 -7.517 11.826 1.00 80.56 94 PHE A C 1
ATOM 778 O O . PHE A 1 94 ? -19.120 -8.561 11.205 1.00 80.56 94 PHE A O 1
ATOM 785 N N . LYS A 1 95 ? -20.215 -6.612 11.444 1.00 81.81 95 LYS A N 1
ATOM 786 C CA . LYS A 1 95 ? 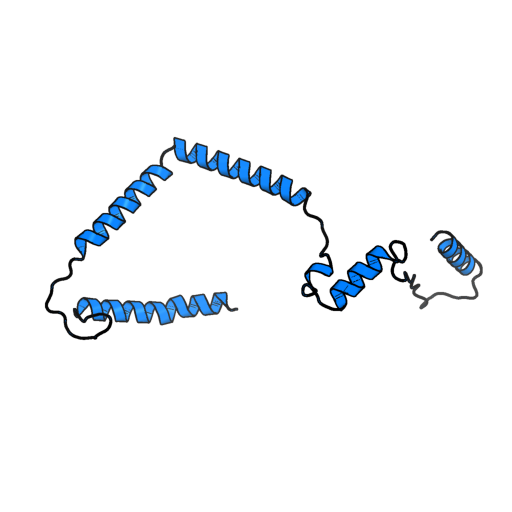-21.081 -6.763 10.272 1.00 81.81 95 LYS A CA 1
ATOM 787 C C . LYS A 1 95 ? -20.316 -6.861 8.953 1.00 81.81 95 LYS A C 1
ATOM 789 O O . LYS A 1 95 ? -20.812 -7.498 8.036 1.00 81.81 95 LYS A O 1
ATOM 794 N N . LEU A 1 96 ? -19.107 -6.294 8.853 1.00 84.69 96 LEU A N 1
ATOM 795 C CA . LEU A 1 96 ? -18.294 -6.410 7.632 1.00 84.69 96 LEU A CA 1
ATOM 796 C C . LEU A 1 96 ? -17.683 -7.804 7.439 1.00 84.69 96 LEU A C 1
ATOM 798 O O . LEU A 1 96 ? -17.223 -8.117 6.344 1.00 84.69 96 LEU A O 1
ATOM 802 N N . PHE A 1 97 ? -17.643 -8.637 8.481 1.00 88.12 97 PHE A N 1
ATOM 803 C CA . PHE A 1 97 ? -17.132 -10.008 8.377 1.00 88.12 97 PHE A CA 1
ATOM 804 C C . PHE A 1 97 ? -18.218 -11.023 8.033 1.00 88.12 97 PHE A C 1
ATOM 806 O O . PHE A 1 97 ? -17.909 -12.155 7.660 1.00 88.12 97 PHE A O 1
ATOM 813 N N . THR A 1 98 ? -19.485 -10.643 8.182 1.00 89.56 98 THR A N 1
ATOM 814 C CA . THR A 1 98 ? -20.609 -11.507 7.840 1.00 89.56 98 THR A CA 1
ATOM 815 C C . THR A 1 98 ? -20.965 -11.313 6.371 1.00 89.56 98 THR A C 1
ATOM 817 O O . THR A 1 98 ? -21.096 -10.166 5.954 1.00 89.56 98 THR A O 1
ATOM 820 N N . PRO A 1 99 ? -21.159 -12.390 5.588 1.00 90.38 99 PRO A N 1
ATOM 821 C CA . PRO A 1 99 ? -21.728 -12.269 4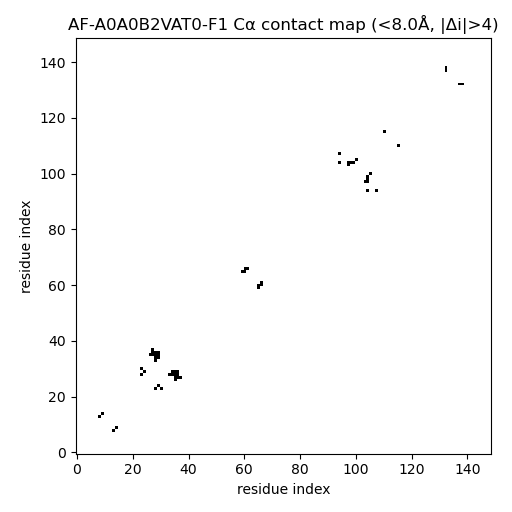.255 1.00 90.38 99 PRO A CA 1
ATOM 822 C C . PRO A 1 99 ? -23.058 -11.514 4.309 1.00 90.38 99 PRO A C 1
ATOM 824 O O . PRO A 1 99 ? -23.872 -11.751 5.218 1.00 90.38 99 PRO A O 1
ATOM 827 N N . ASP A 1 100 ? -23.269 -10.635 3.332 1.00 81.94 100 ASP A N 1
ATOM 828 C CA . ASP A 1 100 ? -24.551 -9.968 3.124 1.00 81.94 100 ASP A CA 1
ATOM 829 C C . ASP A 1 100 ? -25.647 -11.047 2.986 1.00 81.94 100 ASP A C 1
ATOM 831 O O . ASP A 1 100 ? -25.420 -12.101 2.389 1.00 81.94 100 ASP A O 1
ATOM 835 N N . ASP A 1 101 ? -26.794 -10.845 3.639 1.00 86.69 101 ASP A N 1
ATOM 836 C CA . ASP A 1 101 ? -27.914 -11.805 3.745 1.00 86.69 101 ASP A CA 1
ATOM 837 C C . ASP A 1 101 ? -27.657 -13.132 4.496 1.00 86.69 101 ASP A C 1
ATOM 839 O O . ASP A 1 101 ? -28.476 -14.055 4.454 1.00 86.69 101 ASP A O 1
ATOM 843 N N . SER A 1 102 ? -26.565 -13.254 5.256 1.00 92.50 102 SER A N 1
ATOM 844 C CA . SER A 1 102 ? -26.400 -14.387 6.179 1.00 92.50 102 SER A CA 1
ATOM 845 C C . SER A 1 102 ? -27.354 -14.323 7.386 1.00 92.50 102 SER A C 1
ATOM 847 O O . SER A 1 102 ? -27.740 -13.257 7.862 1.00 92.50 102 SER A O 1
ATOM 849 N N . TYR A 1 103 ? -27.686 -15.483 7.968 1.00 92.25 103 TYR A N 1
ATOM 850 C CA . TYR A 1 103 ? -28.478 -15.534 9.210 1.00 92.25 103 TYR A CA 1
ATOM 851 C C . TYR A 1 103 ? -27.845 -14.700 10.341 1.00 92.25 103 TYR A C 1
ATOM 853 O O . TYR A 1 103 ? -28.549 -14.054 11.114 1.00 92.25 103 TYR A O 1
ATOM 861 N N . VAL A 1 104 ? -26.510 -14.676 10.408 1.00 91.50 104 VAL A N 1
ATOM 862 C CA . VAL A 1 104 ? -25.759 -13.921 11.420 1.00 91.50 104 VAL A CA 1
ATOM 863 C C . VAL A 1 104 ? -25.904 -12.412 11.211 1.00 91.50 104 VAL A C 1
ATOM 865 O O . VAL A 1 104 ? -26.087 -11.687 12.186 1.00 91.50 104 VAL A O 1
ATOM 868 N N . SER A 1 105 ? -25.874 -11.918 9.967 1.00 92.25 105 SER A N 1
ATOM 869 C CA . SER A 1 105 ? -26.079 -10.487 9.709 1.00 92.25 105 SER A CA 1
ATOM 870 C C . SER A 1 105 ? -27.508 -10.060 10.068 1.00 92.25 105 SER A C 1
ATOM 872 O O . SER A 1 105 ? -27.696 -9.028 10.719 1.00 92.25 105 SER A O 1
ATOM 874 N N . LEU A 1 106 ? -28.510 -10.892 9.757 1.00 91.50 106 LEU A N 1
ATOM 875 C CA . LEU A 1 106 ? -29.908 -10.651 10.127 1.00 91.50 106 LEU A CA 1
ATOM 876 C C . LEU A 1 106 ? -30.109 -10.615 11.651 1.00 91.50 106 LEU A C 1
ATOM 878 O O . LEU A 1 106 ? -30.774 -9.711 12.160 1.00 91.50 106 LEU A O 1
ATOM 882 N N . GLU A 1 107 ? -29.513 -11.557 12.388 1.00 89.81 107 GLU A N 1
ATOM 883 C CA . GLU A 1 107 ? -29.576 -11.597 13.855 1.00 89.81 107 GLU A CA 1
ATOM 884 C C . GLU A 1 107 ? -28.910 -10.364 14.479 1.00 89.81 107 GLU A C 1
ATOM 886 O O . GLU A 1 107 ? -29.497 -9.727 15.352 1.00 89.81 107 GLU A O 1
ATOM 891 N N . MET A 1 108 ? -27.743 -9.950 13.976 1.00 88.19 108 MET A N 1
ATOM 892 C CA . MET A 1 108 ? -27.042 -8.745 14.435 1.00 88.19 108 MET A CA 1
ATOM 893 C C . MET A 1 108 ? -27.868 -7.471 14.207 1.00 88.19 108 MET A C 1
ATOM 895 O O . MET A 1 108 ? -27.971 -6.624 15.101 1.00 88.19 108 MET A O 1
ATOM 899 N N . HIS A 1 109 ? -28.509 -7.338 13.041 1.00 90.06 109 HIS A N 1
ATOM 900 C CA . HIS A 1 109 ? -29.410 -6.220 12.749 1.00 90.06 109 HIS A CA 1
ATOM 901 C C . HIS A 1 109 ? -30.666 -6.237 13.630 1.00 90.06 109 HIS A C 1
ATOM 903 O O . HIS A 1 109 ? -31.061 -5.194 14.163 1.00 90.06 109 HIS A O 1
ATOM 909 N N . ALA A 1 110 ? -31.279 -7.407 13.825 1.00 91.69 110 ALA A N 1
ATOM 910 C CA . ALA A 1 110 ? -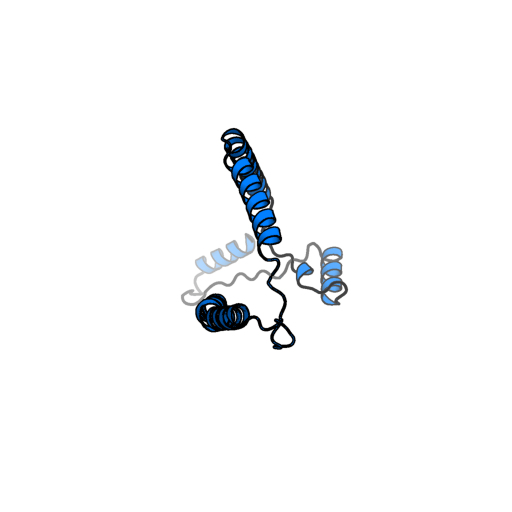32.442 -7.567 14.692 1.00 91.69 110 ALA A CA 1
ATOM 911 C C . ALA A 1 110 ? -32.102 -7.239 16.152 1.00 91.69 110 ALA A C 1
ATOM 913 O O . ALA A 1 110 ? -32.839 -6.503 16.809 1.00 91.69 110 ALA A O 1
ATOM 914 N N . ARG A 1 111 ? -30.950 -7.708 16.642 1.00 87.56 111 ARG A N 1
ATOM 915 C CA . ARG A 1 111 ? -30.458 -7.451 17.997 1.00 87.56 111 ARG A CA 1
ATOM 916 C C . ARG A 1 111 ? -30.204 -5.968 18.241 1.00 87.56 111 ARG A C 1
ATOM 918 O O . ARG A 1 111 ? -30.634 -5.451 19.266 1.00 87.56 111 ARG A O 1
ATOM 925 N N . GLN A 1 112 ? -29.585 -5.267 17.289 1.00 88.44 112 GLN A N 1
ATOM 926 C CA . GLN A 1 112 ? -29.368 -3.823 17.400 1.00 88.44 112 GLN A CA 1
ATOM 927 C C . GLN A 1 112 ? -30.687 -3.031 17.414 1.00 88.44 112 GLN A C 1
ATOM 929 O O . GLN A 1 112 ? -30.780 -2.009 18.090 1.00 88.44 112 GLN A O 1
ATOM 934 N N . ARG A 1 113 ? -31.715 -3.507 16.696 1.00 90.94 113 ARG A N 1
ATOM 935 C CA . ARG A 1 113 ? -33.040 -2.868 16.642 1.00 90.94 113 ARG A CA 1
ATOM 936 C C . ARG A 1 113 ? -33.886 -3.125 17.892 1.00 90.94 113 ARG A C 1
ATOM 938 O O . ARG A 1 113 ? -34.559 -2.212 18.356 1.00 90.94 113 ARG A O 1
ATOM 945 N N . LEU A 1 114 ? -33.894 -4.357 18.397 1.00 92.75 114 LEU A N 1
ATOM 946 C CA . LEU A 1 114 ? -34.779 -4.793 19.485 1.00 92.75 114 LEU A CA 1
ATOM 947 C C . LEU A 1 114 ? -34.160 -4.607 20.875 1.00 92.75 114 LEU A C 1
ATOM 949 O O . LEU A 1 114 ? -34.884 -4.369 21.838 1.00 92.75 114 LEU A O 1
ATOM 953 N N . TYR A 1 115 ? -32.832 -4.690 20.987 1.00 88.88 115 TYR A N 1
ATOM 954 C CA . TYR A 1 115 ? -32.120 -4.711 22.266 1.00 88.88 115 TYR A CA 1
ATOM 955 C C . TYR A 1 115 ? -30.947 -3.713 22.317 1.00 88.88 115 TYR A C 1
ATOM 957 O O . TYR A 1 115 ? -29.828 -4.104 22.652 1.00 88.88 115 TYR A O 1
ATOM 965 N N . PRO A 1 116 ? -31.163 -2.411 22.039 1.00 83.06 116 PRO A N 1
ATOM 966 C CA . PRO A 1 116 ? -30.077 -1.427 21.984 1.00 83.06 116 PRO A CA 1
ATOM 967 C C . PRO A 1 116 ? -29.365 -1.217 23.331 1.00 83.06 116 PRO A C 1
ATOM 969 O O . PRO A 1 116 ? -28.175 -0.925 23.355 1.00 83.06 116 PRO A O 1
ATOM 972 N N . ASN A 1 117 ? -30.075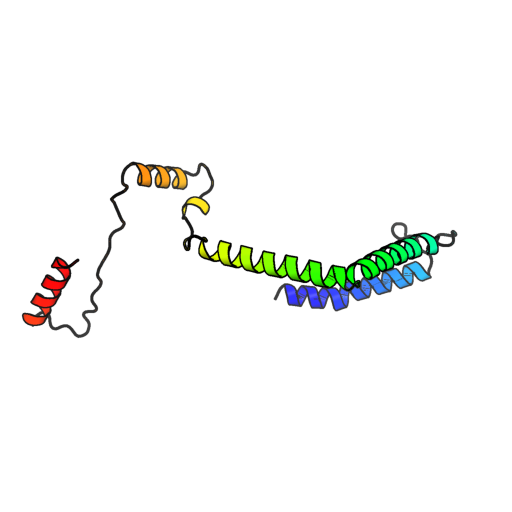 -1.399 24.451 1.00 80.69 117 ASN A N 1
ATOM 973 C CA . ASN A 1 117 ? -29.530 -1.214 25.803 1.00 80.69 117 ASN A CA 1
ATOM 974 C C . ASN A 1 117 ? -28.984 -2.511 26.424 1.00 80.69 117 ASN A C 1
ATOM 976 O O . ASN A 1 117 ? -28.491 -2.493 27.549 1.00 80.69 117 ASN A O 1
ATOM 980 N N . TYR A 1 118 ? -29.094 -3.645 25.726 1.00 81.19 118 TYR A N 1
ATOM 981 C CA . TYR A 1 118 ? -28.667 -4.939 26.250 1.00 81.19 118 TYR A CA 1
ATOM 982 C C . TYR A 1 118 ? -27.213 -5.201 25.848 1.00 81.19 118 TYR A C 1
ATOM 984 O O . TYR A 1 118 ? -26.919 -5.830 24.829 1.00 81.19 118 TYR A O 1
ATOM 992 N N . VAL A 1 119 ? -26.289 -4.658 26.641 1.00 72.75 119 VAL A N 1
ATOM 993 C CA . VAL A 1 119 ? -24.845 -4.865 26.465 1.00 72.75 119 VAL A CA 1
ATOM 994 C C . VAL A 1 119 ? -24.456 -6.250 27.005 1.00 72.75 119 VAL A C 1
ATOM 996 O O . VAL A 1 119 ? -25.143 -6.807 27.861 1.00 72.75 119 VAL A O 1
ATOM 999 N N . GLY A 1 120 ? -23.381 -6.844 26.475 1.00 78.06 120 GLY A N 1
ATOM 1000 C CA . GLY A 1 120 ? -22.850 -8.119 26.970 1.00 78.06 120 GLY A CA 1
ATOM 1001 C C . GLY A 1 120 ? -22.539 -8.095 28.474 1.00 78.06 120 GLY A C 1
ATOM 1002 O O . GLY A 1 120 ? -22.358 -7.037 29.072 1.00 78.06 120 GLY A O 1
ATOM 1003 N N . PHE A 1 121 ? -22.473 -9.274 29.094 1.00 81.38 121 PHE A N 1
ATOM 1004 C CA . PHE A 1 121 ? -22.201 -9.394 30.527 1.00 81.38 121 PHE A CA 1
ATOM 1005 C C . PHE A 1 121 ? -20.770 -8.940 30.863 1.00 81.38 121 PHE A C 1
ATOM 1007 O O . PHE A 1 121 ? -19.799 -9.504 30.357 1.00 81.38 121 PHE A O 1
ATOM 1014 N N . CYS A 1 122 ? -20.636 -7.955 31.752 1.00 77.88 122 CYS A N 1
ATOM 1015 C CA . CYS A 1 122 ? -19.353 -7.554 32.327 1.00 77.88 122 CYS A CA 1
ATOM 1016 C C . CYS A 1 122 ? -19.108 -8.323 33.628 1.00 77.88 122 CYS A C 1
ATOM 1018 O O . CYS A 1 122 ? -19.863 -8.189 34.589 1.00 77.88 122 CYS A O 1
ATOM 1020 N N . PHE A 1 123 ? -18.029 -9.105 33.677 1.00 83.94 123 PHE A N 1
ATOM 1021 C CA . PHE A 1 123 ? -17.617 -9.823 34.882 1.00 83.94 123 PHE A CA 1
ATOM 1022 C C . PHE A 1 123 ? -16.377 -9.168 35.492 1.00 83.94 123 PHE A C 1
ATOM 1024 O O . PHE A 1 123 ? -15.320 -9.111 34.865 1.00 83.94 123 PHE A O 1
ATOM 1031 N N . ALA A 1 124 ? -16.481 -8.712 36.739 1.00 82.12 124 ALA A N 1
ATOM 1032 C CA . ALA A 1 124 ? -15.328 -8.269 37.512 1.00 82.12 124 ALA A CA 1
ATOM 1033 C C . ALA A 1 124 ? -14.668 -9.483 38.185 1.00 82.12 124 ALA A C 1
ATOM 1035 O O . ALA A 1 124 ? -15.153 -9.994 39.195 1.00 82.12 124 ALA A O 1
ATOM 1036 N N . VAL A 1 125 ? -13.560 -9.966 37.618 1.00 82.19 125 VAL A N 1
ATOM 1037 C CA . VAL A 1 125 ? -12.815 -11.102 38.180 1.00 82.19 125 VAL A CA 1
ATOM 1038 C C . VAL A 1 125 ? -11.766 -10.594 39.166 1.00 82.19 125 VAL A C 1
ATOM 1040 O O . VAL A 1 125 ? -10.807 -9.921 38.791 1.00 82.19 125 VAL A O 1
ATOM 1043 N N . VAL A 1 126 ? -11.921 -10.949 40.440 1.00 81.00 126 VAL A N 1
ATOM 1044 C CA . VAL A 1 126 ? -10.970 -10.594 41.501 1.00 81.00 126 VAL A CA 1
ATOM 1045 C C . VAL A 1 126 ? -10.044 -11.777 41.768 1.00 81.00 126 VAL A C 1
ATOM 1047 O O . VAL A 1 126 ? -10.506 -12.886 42.019 1.00 81.00 126 VAL A O 1
ATOM 1050 N N . LYS A 1 127 ? -8.724 -11.557 41.739 1.00 80.69 127 LYS A N 1
ATOM 1051 C CA . LYS A 1 127 ? -7.740 -12.592 42.095 1.00 80.69 127 LYS A CA 1
ATOM 1052 C C . LYS A 1 127 ? -7.764 -12.846 43.605 1.00 80.69 127 LYS A C 1
ATOM 1054 O O . LYS A 1 127 ? -7.553 -11.931 44.398 1.00 80.69 127 LYS A O 1
ATOM 1059 N N . THR A 1 128 ? -7.982 -14.096 44.003 1.00 75.69 128 THR A N 1
ATOM 1060 C CA . THR A 1 128 ? -8.243 -14.483 45.403 1.00 75.69 128 THR A CA 1
ATOM 1061 C C . THR A 1 128 ? -7.058 -15.149 46.104 1.00 75.69 128 THR A C 1
ATOM 1063 O O . THR A 1 128 ? -7.141 -15.404 47.301 1.00 75.69 128 THR A O 1
ATOM 1066 N N . GLN A 1 129 ? -5.939 -15.373 45.404 1.00 74.19 129 GLN A N 1
ATOM 1067 C CA . GLN A 1 129 ? -4.804 -16.186 45.877 1.00 74.19 129 GLN A CA 1
ATOM 1068 C C . GLN A 1 129 ? -4.231 -15.769 47.248 1.00 74.19 129 GLN A C 1
ATOM 1070 O O . GLN A 1 129 ? -3.755 -16.629 47.975 1.00 74.19 129 GLN A O 1
ATOM 1075 N N . ASN A 1 130 ? -4.326 -14.490 47.638 1.00 71.31 130 ASN A N 1
ATOM 1076 C CA . ASN A 1 130 ? -3.858 -13.976 48.939 1.00 71.31 130 ASN A CA 1
ATOM 1077 C C . ASN A 1 130 ? -4.952 -13.221 49.726 1.00 71.31 130 ASN A C 1
ATOM 1079 O O . ASN A 1 130 ? -4.667 -12.351 50.559 1.00 71.31 130 ASN A O 1
ATOM 1083 N N . MET A 1 131 ? -6.232 -13.491 49.447 1.00 69.75 131 MET A N 1
ATOM 1084 C CA . MET A 1 131 ? -7.342 -12.801 50.104 1.00 69.75 131 MET A CA 1
ATOM 1085 C C . MET A 1 131 ? -7.941 -13.658 51.222 1.00 69.75 131 MET A C 1
ATOM 1087 O O . MET A 1 131 ? -8.628 -14.641 50.976 1.00 69.75 131 MET A O 1
ATOM 1091 N N . GLN A 1 132 ? -7.731 -13.243 52.473 1.00 74.44 132 GLN A N 1
ATOM 1092 C CA . GLN A 1 132 ? -8.445 -13.810 53.617 1.00 74.44 132 GLN A CA 1
ATOM 1093 C C . GLN A 1 132 ? -9.883 -13.273 53.658 1.00 74.44 132 GLN A C 1
ATOM 1095 O O . GLN A 1 132 ? -10.110 -12.103 53.977 1.00 74.44 132 GLN A O 1
ATOM 1100 N N . TRP A 1 133 ? -10.854 -14.135 53.360 1.00 71.56 133 TRP A N 1
ATOM 1101 C CA . TRP A 1 133 ? -12.288 -13.806 53.327 1.00 71.56 133 TRP A CA 1
ATOM 1102 C C . TRP A 1 133 ? -12.877 -13.410 54.686 1.00 71.56 133 TRP A C 1
ATOM 1104 O O . TRP A 1 133 ? -13.880 -12.701 54.743 1.00 71.56 133 TRP A O 1
ATOM 1114 N N . GLY A 1 134 ? -12.230 -13.818 55.782 1.00 77.19 134 GLY A N 1
ATOM 1115 C CA . GLY A 1 134 ? -12.620 -13.449 57.144 1.00 77.19 134 GLY A CA 1
ATOM 1116 C C . GLY A 1 134 ? -12.367 -11.978 57.498 1.00 77.19 134 GLY A C 1
ATOM 1117 O O . GLY A 1 134 ? -12.883 -11.496 58.501 1.00 77.19 134 GLY A O 1
ATOM 1118 N N . ASN A 1 135 ? -11.603 -11.232 56.688 1.00 82.50 135 ASN A N 1
ATOM 1119 C CA . ASN A 1 135 ? -11.301 -9.832 56.976 1.00 82.50 135 ASN A CA 1
ATOM 1120 C C . ASN A 1 135 ? -12.458 -8.906 56.553 1.00 82.50 135 ASN A C 1
ATOM 1122 O O . ASN A 1 135 ? -12.640 -8.588 55.372 1.00 82.50 135 ASN A O 1
ATOM 1126 N N . THR A 1 136 ? -13.205 -8.412 57.544 1.00 83.19 136 THR A N 1
ATOM 1127 C CA . THR A 1 136 ? -14.377 -7.539 57.371 1.00 83.19 136 THR A CA 1
ATOM 1128 C C . THR A 1 136 ? -14.076 -6.266 56.572 1.00 83.19 136 THR A C 1
ATOM 1130 O O . THR A 1 136 ? -14.933 -5.788 55.828 1.00 83.19 136 THR A O 1
ATOM 1133 N N . SER A 1 137 ? -12.856 -5.728 56.667 1.00 83.94 137 SER A N 1
ATOM 1134 C CA . SER A 1 137 ? -12.452 -4.507 55.959 1.00 83.94 137 SER A CA 1
ATOM 1135 C C . SER A 1 137 ? -12.267 -4.741 54.458 1.00 83.94 137 SER A C 1
ATOM 1137 O O . SER A 1 137 ? -12.707 -3.921 53.650 1.00 83.94 137 SER A O 1
ATOM 1139 N N . LYS A 1 138 ? -11.680 -5.882 54.063 1.00 82.75 138 LYS A N 1
ATOM 1140 C CA . LYS A 1 138 ? -11.552 -6.267 52.644 1.00 82.75 138 LYS A CA 1
ATOM 1141 C C . LYS A 1 138 ? -12.919 -6.577 52.031 1.00 82.75 138 LYS A C 1
ATOM 1143 O O . LYS A 1 138 ? -13.194 -6.134 50.920 1.00 82.75 138 LYS A O 1
ATOM 1148 N N . ARG A 1 139 ? -13.804 -7.241 52.785 1.00 82.62 139 ARG A N 1
ATOM 1149 C CA . ARG A 1 139 ? -15.185 -7.519 52.358 1.00 82.62 139 ARG A CA 1
ATOM 1150 C C . ARG A 1 139 ? -15.994 -6.238 52.143 1.00 82.62 139 ARG A C 1
ATOM 1152 O O . ARG A 1 139 ? -16.638 -6.100 51.110 1.00 82.62 139 ARG A O 1
ATOM 1159 N N . ARG A 1 140 ? -15.912 -5.273 53.070 1.00 87.12 140 ARG A N 1
ATOM 1160 C CA . ARG A 1 140 ? -16.566 -3.961 52.910 1.00 87.12 140 ARG A CA 1
ATOM 1161 C C . ARG A 1 140 ? -16.067 -3.207 51.680 1.00 87.12 140 ARG A C 1
ATOM 1163 O O . ARG A 1 140 ? -16.884 -2.628 50.979 1.00 87.12 140 ARG A O 1
ATOM 1170 N N . ARG A 1 141 ? -14.762 -3.248 51.382 1.00 84.25 141 ARG A N 1
ATOM 1171 C CA . ARG A 1 141 ? -14.209 -2.636 50.159 1.00 84.25 141 ARG A CA 1
ATOM 1172 C C . ARG A 1 141 ? -14.722 -3.295 48.881 1.00 84.25 141 ARG A C 1
ATOM 1174 O O . ARG A 1 141 ? -15.022 -2.584 47.935 1.00 84.25 141 ARG A O 1
ATOM 1181 N N . LEU A 1 142 ? -14.847 -4.621 48.860 1.00 84.81 142 LEU A N 1
ATOM 1182 C CA . LEU A 1 142 ? -15.401 -5.355 47.718 1.00 84.81 142 LEU A CA 1
ATOM 1183 C C . LEU A 1 142 ? -16.874 -5.013 47.468 1.00 84.81 142 LEU A C 1
ATOM 1185 O O . LEU A 1 142 ? -17.260 -4.785 46.329 1.00 84.81 142 LEU A O 1
ATOM 1189 N N . ILE A 1 143 ? -17.673 -4.918 48.533 1.00 86.00 143 ILE A N 1
ATOM 1190 C CA . ILE A 1 143 ? -19.085 -4.518 48.445 1.00 86.00 143 ILE A CA 1
ATOM 1191 C C . ILE A 1 143 ? -19.209 -3.051 48.012 1.00 86.00 143 ILE A C 1
ATOM 1193 O O . ILE A 1 143 ? -20.033 -2.727 47.166 1.00 86.00 143 ILE A O 1
ATOM 1197 N N . ALA A 1 144 ? -18.367 -2.165 48.549 1.00 88.12 144 ALA A N 1
ATOM 1198 C CA . ALA A 1 144 ? -18.339 -0.765 48.137 1.00 88.12 144 ALA A CA 1
ATOM 1199 C C . ALA A 1 144 ? -17.952 -0.607 46.658 1.00 88.12 144 ALA A C 1
ATOM 1201 O O . ALA A 1 144 ? -18.517 0.237 45.977 1.00 88.12 144 ALA A O 1
ATOM 1202 N N . LEU A 1 145 ? -17.030 -1.438 46.160 1.00 84.75 145 LEU A N 1
ATOM 1203 C CA . LEU A 1 145 ? -16.649 -1.466 44.748 1.00 84.75 145 LEU A CA 1
ATOM 1204 C C . LEU A 1 145 ? -17.793 -1.974 43.865 1.00 84.75 145 LEU A C 1
ATOM 1206 O O . LEU A 1 145 ? -18.041 -1.383 42.825 1.00 84.75 145 LEU A O 1
ATOM 1210 N N . TYR A 1 146 ? -18.510 -3.018 44.292 1.00 84.19 146 TYR A N 1
ATOM 1211 C CA . TYR A 1 146 ? -19.690 -3.513 43.577 1.00 84.19 146 TYR A CA 1
ATOM 1212 C C . TYR A 1 146 ? -20.790 -2.449 43.468 1.00 84.19 146 TYR A C 1
ATOM 1214 O O . TYR A 1 146 ? -21.366 -2.288 42.405 1.00 84.19 146 TYR A O 1
ATOM 1222 N N . ASN A 1 147 ? -21.045 -1.692 44.537 1.00 87.50 147 ASN A N 1
ATOM 1223 C CA . ASN A 1 147 ? -22.068 -0.640 44.539 1.00 87.50 147 ASN A CA 1
ATOM 1224 C C . ASN A 1 147 ? -21.660 0.635 43.776 1.00 87.50 147 ASN A C 1
ATOM 1226 O O . ASN A 1 147 ? -22.498 1.509 43.577 1.00 87.50 147 ASN A O 1
ATOM 1230 N N . ALA A 1 148 ? -20.376 0.788 43.442 1.00 84.25 148 ALA A N 1
ATOM 1231 C CA . ALA A 1 148 ? -19.851 1.943 42.711 1.00 84.25 148 ALA A CA 1
ATOM 1232 C C . ALA A 1 148 ? -19.773 1.715 41.190 1.00 84.25 148 ALA A C 1
ATOM 1234 O O . ALA A 1 148 ? -19.468 2.657 40.458 1.00 84.25 148 ALA A O 1
ATOM 1235 N N . LEU A 1 149 ? -19.994 0.475 40.747 1.00 71.06 149 LEU A N 1
ATOM 1236 C CA . LEU A 1 149 ? -20.085 0.047 39.349 1.00 71.06 149 LEU A CA 1
ATOM 1237 C C . LEU A 1 149 ? -21.537 0.110 38.869 1.00 71.06 149 LEU A C 1
ATOM 1239 O O . LEU A 1 149 ? -21.716 0.446 37.679 1.00 71.06 149 LEU A O 1
#

Nearest PDB structures (foldseek):
  6dmb-assembly1_A  TM=7.407E-01  e=5.075E-01  Homo sapiens
  6wqe-assembly1_A  TM=1.752E-01  e=6.071E+00  Shewanella woodyi

Mean predicted aligned error: 12.31 Å